Protein AF-A0A0D0DEP8-F1 (afdb_monomer)

Secondary structure (DSSP, 8-state):
---HHHHHHHHHHHHHHHHTT--HHHHHHHHT--TTHHHHHHHHTGGGGHHHHHT-HHHHHHHHHHHSPPP-

Solvent-accessible surface area (backbone atoms only — not comparable to full-atom values): 4419 Å² total; per-residue (Å²): 132,81,71,63,74,61,51,55,53,52,53,51,49,47,51,52,42,46,78,72,67,50,55,67,71,58,47,40,60,74,66,62,51,64,82,63,52,52,59,54,50,46,63,77,44,46,76,77,43,47,69,64,34,66,76,30,64,78,58,39,52,56,52,51,68,75,69,52,77,79,86,130

Mean predicted aligned error: 9.45 Å

Organism: NCBI:txid930991

Sequence (72 aa):
MPDLKGHSLHIGSTLHYLLKGTPFNMVNLMGRWAGDLFTIYLCQHAIILAPYLSDCPNVMDWVTRYTMPPPH

pLDDT: mean 77.86, std 10.89, range [47.19, 90.25]

Structure (mmCIF, N/CA/C/O backbone):
data_AF-A0A0D0DEP8-F1
#
_entry.id   AF-A0A0D0DEP8-F1
#
loop_
_atom_site.group_PDB
_atom_site.id
_atom_site.type_symbol
_atom_site.label_atom_id
_atom_site.label_alt_id
_atom_site.label_comp_id
_atom_site.label_asym_id
_atom_site.label_entit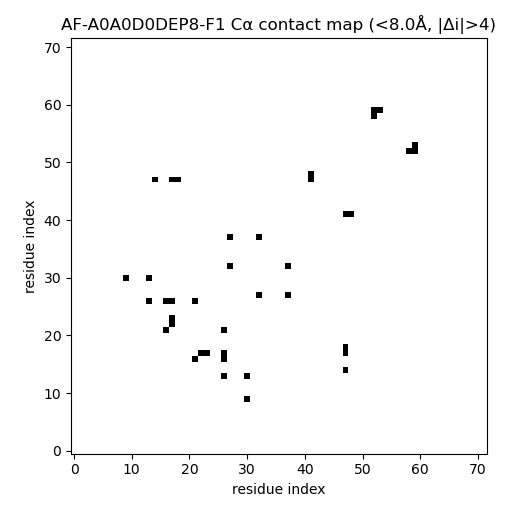y_id
_atom_site.label_seq_id
_atom_site.pdbx_PDB_ins_code
_atom_site.Cartn_x
_atom_site.Cartn_y
_atom_site.Cartn_z
_atom_site.occupancy
_atom_site.B_iso_or_equiv
_atom_site.auth_seq_id
_atom_site.auth_comp_id
_atom_site.auth_asym_id
_atom_site.auth_atom_id
_atom_site.pdbx_PDB_model_num
ATOM 1 N N . MET A 1 1 ? 12.884 9.267 -22.454 1.00 47.19 1 MET A N 1
ATOM 2 C CA . MET A 1 1 ? 11.650 9.210 -21.644 1.00 47.19 1 MET A CA 1
ATOM 3 C C . MET A 1 1 ? 11.443 7.757 -21.271 1.00 47.19 1 MET A C 1
ATOM 5 O O . MET A 1 1 ? 11.152 6.988 -22.180 1.00 47.19 1 MET A O 1
ATOM 9 N N . PRO A 1 2 ? 11.755 7.333 -20.035 1.00 55.91 2 PRO A N 1
ATOM 10 C CA . PRO A 1 2 ? 11.720 5.918 -19.701 1.00 55.91 2 PRO A CA 1
ATOM 11 C C . PRO A 1 2 ? 10.273 5.410 -19.712 1.00 55.91 2 PRO A C 1
ATOM 13 O O . PRO A 1 2 ? 9.319 6.175 -19.581 1.00 55.91 2 PRO A O 1
ATOM 16 N N . ASP A 1 3 ? 10.150 4.115 -19.952 1.00 57.75 3 ASP A N 1
ATOM 17 C CA . ASP A 1 3 ? 8.965 3.381 -20.379 1.00 57.75 3 ASP A CA 1
ATOM 18 C C . ASP A 1 3 ? 7.778 3.460 -19.385 1.00 57.75 3 ASP A C 1
ATOM 20 O O . ASP A 1 3 ? 7.564 2.595 -18.537 1.00 57.75 3 ASP A O 1
ATOM 24 N N . LEU A 1 4 ? 6.975 4.527 -19.471 1.00 59.88 4 LEU A N 1
ATOM 25 C CA . LEU A 1 4 ? 5.786 4.749 -18.624 1.00 59.88 4 LEU A CA 1
ATOM 26 C C . LEU A 1 4 ? 4.696 3.669 -18.797 1.00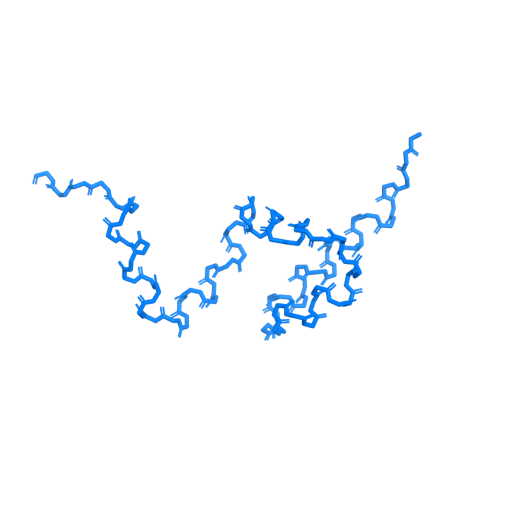 59.88 4 LEU A C 1
ATOM 28 O O . LEU A 1 4 ? 3.836 3.503 -17.924 1.00 59.88 4 LEU A O 1
ATOM 32 N N . LYS A 1 5 ? 4.722 2.929 -19.914 1.00 64.00 5 LYS A N 1
ATOM 33 C CA . LYS A 1 5 ? 3.710 1.916 -20.243 1.00 64.00 5 LYS A CA 1
ATOM 34 C C . LYS A 1 5 ? 3.802 0.696 -1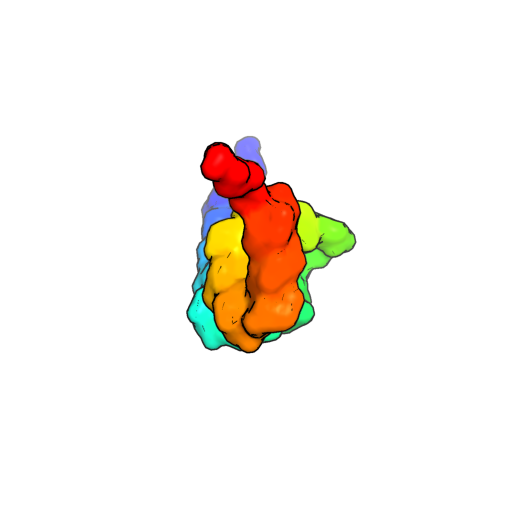9.325 1.00 64.00 5 LYS A C 1
ATOM 36 O O . LYS A 1 5 ? 2.772 0.229 -18.8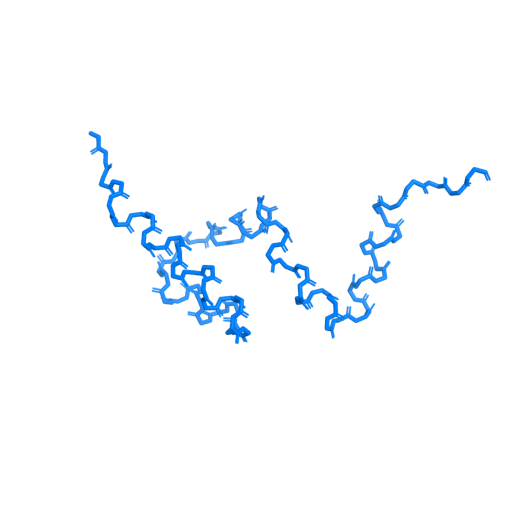52 1.00 64.00 5 LYS A O 1
ATOM 41 N N . GLY A 1 6 ? 5.010 0.225 -19.010 1.00 71.75 6 GLY A N 1
ATOM 42 C CA . GLY A 1 6 ? 5.198 -0.875 -18.058 1.00 71.75 6 GLY A CA 1
ATOM 43 C C . GLY A 1 6 ? 5.023 -0.451 -16.597 1.00 71.75 6 GLY A C 1
ATOM 44 O O . GLY A 1 6 ? 4.485 -1.204 -15.788 1.00 71.75 6 GLY A O 1
ATOM 45 N N . HIS A 1 7 ? 5.432 0.773 -16.256 1.00 78.19 7 HIS A N 1
ATOM 46 C CA . HIS A 1 7 ? 5.443 1.246 -14.871 1.00 78.19 7 HIS A CA 1
ATOM 47 C C . HIS A 1 7 ? 4.036 1.400 -14.271 1.00 78.19 7 HIS A C 1
ATOM 49 O O . HIS A 1 7 ? 3.787 0.968 -13.148 1.00 78.19 7 HIS A O 1
ATOM 55 N N . SER A 1 8 ? 3.094 1.949 -15.039 1.00 77.94 8 SER A N 1
ATOM 56 C CA . SER A 1 8 ? 1.695 2.085 -14.607 1.00 77.94 8 SER A CA 1
ATOM 57 C C . SER A 1 8 ? 1.009 0.730 -14.395 1.00 77.94 8 SER A C 1
ATOM 59 O O . SER A 1 8 ? 0.310 0.545 -13.402 1.00 77.94 8 SER A O 1
ATOM 61 N N . LEU A 1 9 ? 1.268 -0.245 -15.272 1.00 82.12 9 LEU A N 1
ATOM 62 C CA . LEU A 1 9 ? 0.816 -1.634 -15.126 1.00 82.12 9 LEU A CA 1
ATOM 63 C C . LEU A 1 9 ? 1.429 -2.316 -13.897 1.00 82.12 9 LEU A C 1
ATOM 65 O O . LEU A 1 9 ? 0.753 -3.061 -13.187 1.00 82.12 9 LEU A O 1
ATOM 69 N N . HIS A 1 10 ? 2.697 -2.036 -13.613 1.00 83.44 10 HIS A N 1
ATOM 70 C CA . HIS A 1 10 ? 3.397 -2.576 -12.457 1.00 83.44 10 HIS A CA 1
ATOM 71 C C . HIS A 1 10 ? 2.830 -2.016 -11.135 1.00 83.44 10 HIS A C 1
ATOM 73 O O . HIS A 1 10 ? 2.517 -2.775 -10.215 1.00 83.44 10 HIS A O 1
ATOM 79 N N . ILE A 1 11 ? 2.581 -0.708 -11.066 1.00 83.56 11 ILE A N 1
ATOM 80 C CA . ILE A 1 11 ? 1.922 -0.079 -9.913 1.00 83.56 11 ILE A CA 1
ATOM 81 C C . ILE A 1 11 ? 0.476 -0.574 -9.770 1.00 83.56 11 ILE A C 1
ATOM 83 O O . ILE A 1 11 ? 0.055 -0.978 -8.686 1.00 83.56 11 ILE A O 1
ATOM 87 N N . GLY A 1 12 ? -0.284 -0.589 -10.867 1.00 87.31 12 GLY A N 1
ATOM 88 C CA . GLY A 1 12 ? -1.685 -1.004 -10.865 1.00 87.31 12 GLY A CA 1
ATOM 89 C C . GLY A 1 12 ? -1.874 -2.462 -10.449 1.00 87.31 12 GLY A C 1
ATOM 90 O O . GLY A 1 12 ? -2.776 -2.766 -9.672 1.00 87.31 12 GLY A O 1
ATOM 91 N N . SER A 1 13 ? -0.999 -3.362 -10.905 1.00 86.69 13 SER A N 1
ATOM 92 C CA . SER A 1 13 ? -1.034 -4.771 -10.497 1.00 86.69 13 SER A CA 1
ATOM 93 C C . SER A 1 13 ? -0.665 -4.950 -9.022 1.00 86.69 13 SER A C 1
ATOM 95 O O . SER A 1 13 ? -1.382 -5.650 -8.312 1.00 86.69 13 SER A O 1
ATOM 97 N N . THR A 1 14 ? 0.368 -4.255 -8.530 1.00 89.44 14 THR A N 1
ATOM 98 C CA . THR A 1 14 ? 0.732 -4.221 -7.099 1.00 89.44 14 THR A CA 1
ATOM 99 C C . THR A 1 14 ? -0.471 -3.824 -6.239 1.00 89.44 14 THR A C 1
ATOM 101 O O . THR A 1 14 ? -0.836 -4.546 -5.311 1.00 89.44 14 THR A O 1
ATOM 104 N N . LEU A 1 15 ? -1.140 -2.721 -6.587 1.00 87.31 15 LEU A N 1
ATOM 105 C CA . LEU A 1 15 ? -2.330 -2.251 -5.879 1.00 87.31 15 LEU A CA 1
ATOM 106 C C . LEU A 1 15 ? -3.483 -3.260 -5.955 1.00 87.31 15 LEU A C 1
ATOM 108 O O . LEU A 1 15 ? -4.130 -3.530 -4.946 1.00 87.31 15 LEU A O 1
ATOM 112 N N . HIS A 1 16 ? -3.729 -3.842 -7.132 1.00 89.44 16 HIS A N 1
ATOM 113 C CA . HIS A 1 16 ? -4.787 -4.832 -7.321 1.00 89.44 16 HIS A CA 1
ATOM 114 C C . HIS A 1 16 ? -4.603 -6.047 -6.404 1.00 89.44 16 HIS A C 1
ATOM 116 O O . HIS A 1 16 ? -5.551 -6.459 -5.739 1.00 89.44 16 HIS A O 1
ATOM 122 N N . TYR A 1 17 ? -3.389 -6.602 -6.332 1.00 89.19 17 TYR A N 1
ATOM 123 C CA . TYR A 1 17 ? -3.111 -7.761 -5.482 1.00 89.19 17 TYR A CA 1
ATOM 124 C C . TYR A 1 17 ? -3.189 -7.429 -3.991 1.00 89.19 17 TYR A C 1
ATOM 126 O O . TYR A 1 17 ? -3.705 -8.248 -3.226 1.00 89.19 17 TYR A O 1
ATOM 134 N N . LEU A 1 18 ? -2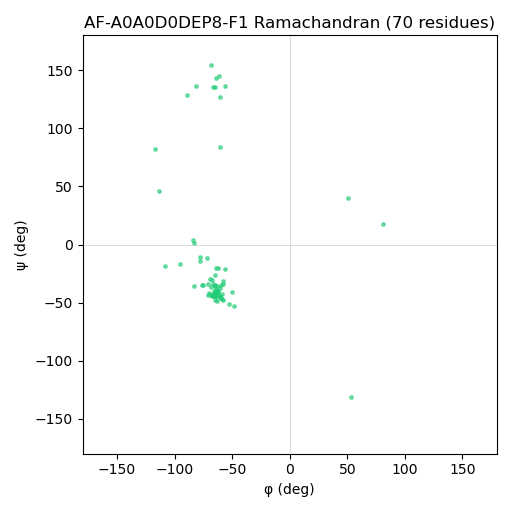.747 -6.236 -3.583 1.00 87.75 18 LEU A N 1
ATOM 135 C CA . LEU A 1 18 ? -2.886 -5.782 -2.198 1.00 87.75 18 LEU A CA 1
ATOM 136 C C . LEU A 1 18 ? -4.364 -5.645 -1.803 1.00 87.75 18 LEU A C 1
ATOM 138 O O . LEU A 1 18 ? -4.811 -6.230 -0.825 1.00 87.75 18 LEU A O 1
ATOM 142 N N . LEU A 1 19 ? -5.186 -4.984 -2.619 1.00 85.69 19 LEU A N 1
ATOM 143 C CA . LEU A 1 19 ? -6.621 -4.846 -2.327 1.00 85.69 19 LEU A CA 1
ATOM 144 C C . LEU A 1 19 ? -7.377 -6.187 -2.311 1.00 85.69 19 LEU A C 1
ATOM 146 O O . LEU A 1 19 ? -8.455 -6.282 -1.731 1.00 85.69 19 LEU A O 1
ATOM 150 N N . LYS A 1 20 ? -6.821 -7.234 -2.929 1.00 86.81 20 LYS A N 1
ATOM 151 C CA . LYS A 1 20 ? -7.341 -8.608 -2.864 1.00 86.81 20 LYS A CA 1
ATOM 152 C C . LYS A 1 20 ? -6.898 -9.383 -1.615 1.00 86.81 20 LYS A C 1
ATOM 154 O O . LYS A 1 20 ? -7.258 -10.549 -1.491 1.00 86.81 20 LYS A O 1
ATOM 159 N N . GLY A 1 21 ? -6.134 -8.768 -0.711 1.00 85.19 21 GLY A N 1
ATOM 160 C CA . GLY A 1 21 ? -5.639 -9.404 0.512 1.00 85.19 21 GLY A CA 1
ATOM 161 C C . GLY A 1 21 ? -4.403 -10.280 0.298 1.00 85.19 21 GLY A C 1
ATOM 162 O O . GLY A 1 21 ? -4.080 -11.110 1.144 1.00 85.19 21 GLY A O 1
ATOM 163 N N . THR A 1 22 ? -3.691 -10.119 -0.822 1.00 88.25 22 THR A N 1
ATOM 164 C CA . THR A 1 22 ? -2.436 -10.850 -1.046 1.00 88.25 22 THR A CA 1
ATOM 165 C C . THR A 1 22 ? -1.391 -10.368 -0.033 1.00 88.25 22 THR A C 1
ATOM 167 O O . THR A 1 22 ? -1.257 -9.155 0.164 1.00 88.25 22 THR A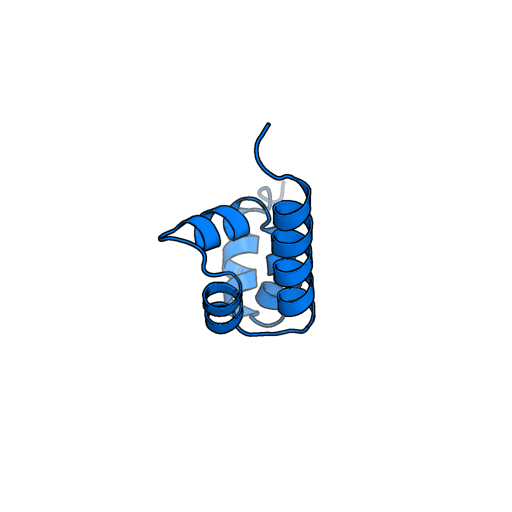 O 1
ATOM 170 N N . PRO A 1 23 ? -0.627 -11.269 0.611 1.00 87.06 23 PRO A N 1
ATOM 171 C CA . PRO A 1 23 ? 0.374 -10.866 1.588 1.00 87.06 23 PRO A CA 1
ATOM 172 C C . PRO A 1 23 ? 1.489 -10.034 0.944 1.00 87.06 23 PRO A C 1
ATOM 174 O O . PRO A 1 23 ? 1.943 -10.321 -0.167 1.00 87.06 23 PRO A O 1
ATOM 177 N N . PHE A 1 24 ? 1.978 -9.039 1.688 1.00 87.00 24 PHE A N 1
ATOM 178 C CA . PHE A 1 24 ? 2.993 -8.076 1.247 1.00 87.00 24 PHE A CA 1
ATOM 179 C C . PHE A 1 24 ? 4.237 -8.726 0.628 1.00 87.00 24 PHE A C 1
ATOM 181 O O . PHE A 1 24 ? 4.714 -8.267 -0.405 1.00 87.00 24 PHE A O 1
ATOM 188 N N . ASN A 1 25 ? 4.727 -9.831 1.201 1.00 87.44 25 ASN A N 1
ATOM 189 C CA . ASN A 1 25 ? 5.903 -10.541 0.689 1.00 87.44 25 ASN A CA 1
ATOM 190 C C . ASN A 1 25 ? 5.684 -11.123 -0.722 1.00 87.44 25 ASN A C 1
ATOM 192 O O . ASN A 1 25 ? 6.589 -11.105 -1.552 1.00 87.44 25 ASN A O 1
ATOM 196 N N . MET A 1 26 ? 4.466 -11.590 -1.021 1.00 88.31 26 MET A N 1
ATOM 197 C CA . MET A 1 26 ? 4.126 -12.113 -2.348 1.00 88.31 26 MET A CA 1
ATOM 198 C C . MET A 1 26 ? 4.057 -10.989 -3.374 1.00 88.31 26 MET A C 1
ATOM 200 O O . MET A 1 26 ? 4.595 -11.129 -4.467 1.00 88.31 26 MET A O 1
ATOM 204 N N . VAL A 1 27 ? 3.441 -9.860 -3.016 1.00 90.25 27 VAL 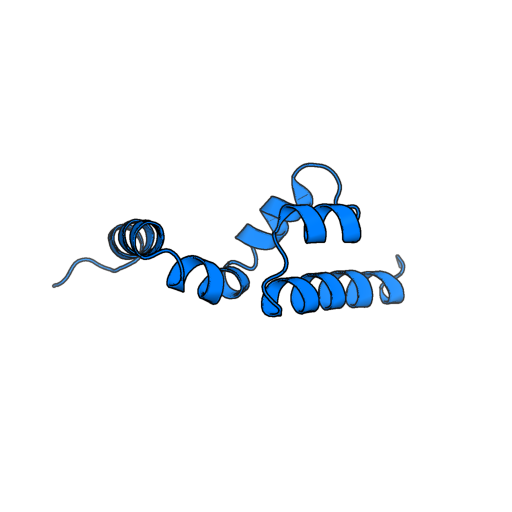A N 1
ATOM 205 C CA . VAL A 1 27 ? 3.348 -8.695 -3.905 1.00 90.25 27 VAL A CA 1
ATOM 206 C C . VAL A 1 27 ? 4.732 -8.091 -4.164 1.00 90.25 27 VAL A C 1
ATOM 208 O O . VAL A 1 27 ? 5.052 -7.759 -5.305 1.00 90.25 27 VAL A O 1
ATOM 211 N N . ASN A 1 28 ? 5.582 -8.027 -3.137 1.00 89.81 28 ASN A N 1
ATOM 212 C CA . ASN A 1 28 ? 6.974 -7.598 -3.249 1.00 89.81 28 ASN A CA 1
ATOM 213 C C . ASN A 1 28 ? 7.755 -8.476 -4.251 1.00 89.81 28 ASN A C 1
ATOM 215 O O . ASN A 1 28 ? 8.385 -7.967 -5.182 1.00 89.81 28 ASN A O 1
ATOM 219 N N . LEU A 1 29 ? 7.627 -9.803 -4.123 1.00 88.81 29 LEU A N 1
ATOM 220 C CA . LEU A 1 29 ? 8.247 -10.773 -5.029 1.00 88.81 29 LEU A CA 1
ATOM 221 C C . LEU A 1 29 ? 7.702 -10.670 -6.464 1.00 88.81 29 LEU A C 1
ATOM 223 O O . LEU A 1 29 ? 8.478 -10.681 -7.419 1.00 88.81 29 LEU A O 1
ATOM 227 N N . MET A 1 30 ? 6.380 -10.550 -6.626 1.00 85.94 30 MET A N 1
ATOM 228 C CA . MET A 1 30 ? 5.721 -10.429 -7.934 1.00 85.94 30 MET A CA 1
ATOM 229 C C . MET A 1 30 ? 6.126 -9.148 -8.665 1.00 85.94 30 MET A C 1
ATOM 231 O O . MET A 1 30 ? 6.374 -9.185 -9.870 1.00 85.94 30 MET A O 1
ATOM 235 N N . GLY A 1 31 ? 6.231 -8.034 -7.939 1.00 84.31 31 GLY A N 1
ATOM 236 C CA . GLY A 1 31 ? 6.680 -6.759 -8.489 1.00 84.31 31 GLY A CA 1
ATOM 237 C C . GLY A 1 31 ? 8.196 -6.661 -8.681 1.00 84.31 31 GLY A C 1
ATOM 238 O O . GLY A 1 31 ? 8.688 -5.747 -9.333 1.00 84.31 31 GLY A O 1
ATOM 239 N N . ARG A 1 32 ? 8.984 -7.609 -8.157 1.00 87.62 32 ARG A N 1
ATOM 240 C CA . ARG A 1 32 ? 10.457 -7.541 -8.214 1.00 87.62 32 ARG A CA 1
ATOM 241 C C . ARG A 1 32 ? 10.977 -6.187 -7.716 1.00 87.62 32 ARG A C 1
ATOM 243 O O . ARG A 1 32 ? 11.878 -5.597 -8.316 1.00 87.62 32 ARG A O 1
ATOM 250 N N . TRP A 1 33 ? 10.367 -5.670 -6.652 1.00 86.75 33 TRP A N 1
ATOM 251 C CA . TRP A 1 33 ? 10.796 -4.405 -6.077 1.00 86.75 33 TRP A CA 1
ATOM 252 C C . TRP A 1 33 ? 12.215 -4.564 -5.529 1.00 86.75 33 TRP A C 1
ATOM 254 O O . TRP A 1 33 ? 12.551 -5.569 -4.902 1.00 86.75 33 TRP A O 1
ATOM 264 N N . ALA A 1 34 ? 13.070 -3.585 -5.807 1.00 85.50 34 ALA A N 1
ATOM 265 C CA . ALA A 1 34 ? 14.458 -3.628 -5.373 1.00 85.50 34 ALA A CA 1
ATOM 266 C C . ALA A 1 34 ? 14.605 -2.996 -3.983 1.00 85.50 34 ALA A C 1
ATOM 268 O O . ALA A 1 34 ? 14.183 -1.858 -3.773 1.00 85.50 34 ALA A O 1
ATOM 269 N N . GLY A 1 35 ? 15.238 -3.720 -3.057 1.00 86.75 35 GLY A N 1
ATOM 270 C CA . GLY A 1 35 ? 15.537 -3.233 -1.708 1.00 86.75 35 GLY A CA 1
ATOM 271 C C . GLY A 1 35 ? 14.299 -2.706 -0.978 1.00 86.75 35 GLY A C 1
ATOM 272 O O . GLY A 1 35 ? 13.250 -3.348 -0.974 1.00 86.75 35 GLY A O 1
ATOM 273 N N . ASP A 1 36 ? 14.419 -1.506 -0.407 1.00 88.12 36 ASP A N 1
ATOM 274 C CA . ASP A 1 36 ? 13.367 -0.871 0.398 1.00 88.12 36 ASP A CA 1
ATOM 275 C C . ASP A 1 36 ? 12.310 -0.120 -0.425 1.00 88.12 36 ASP A C 1
ATOM 277 O O . ASP A 1 36 ? 11.411 0.501 0.144 1.00 88.12 36 ASP A O 1
ATOM 281 N N . LEU A 1 37 ? 12.377 -0.159 -1.764 1.00 87.94 37 LEU A N 1
ATOM 282 C CA . LEU A 1 37 ? 11.454 0.596 -2.621 1.00 87.94 37 LEU A CA 1
ATOM 283 C C . LEU A 1 37 ? 9.990 0.213 -2.389 1.00 87.94 37 LEU A C 1
ATOM 285 O O . LEU A 1 37 ? 9.120 1.079 -2.440 1.00 87.94 37 LEU A O 1
ATOM 289 N N . PHE A 1 38 ? 9.718 -1.059 -2.093 1.00 88.00 38 PHE A N 1
ATOM 290 C CA . PHE A 1 38 ? 8.370 -1.518 -1.761 1.00 88.00 38 PHE A CA 1
ATOM 291 C C . PHE A 1 38 ? 7.863 -0.895 -0.453 1.00 88.00 38 PHE A C 1
ATOM 293 O O . PHE A 1 38 ? 6.742 -0.396 -0.389 1.00 88.00 38 PHE A O 1
ATOM 300 N N . THR A 1 39 ? 8.709 -0.859 0.576 1.00 87.38 39 THR A N 1
ATOM 301 C CA . THR A 1 39 ? 8.386 -0.253 1.873 1.00 87.38 39 THR A CA 1
ATOM 302 C C . THR A 1 39 ? 8.170 1.253 1.740 1.00 87.38 39 THR A C 1
ATOM 304 O O . THR A 1 39 ? 7.192 1.783 2.260 1.00 87.38 39 THR A O 1
ATOM 307 N N . ILE A 1 40 ? 9.037 1.944 0.992 1.00 88.62 40 ILE A N 1
ATOM 308 C CA . ILE A 1 40 ? 8.897 3.381 0.716 1.00 88.62 40 ILE A CA 1
ATOM 309 C C . ILE A 1 40 ? 7.582 3.654 -0.022 1.00 88.62 40 ILE A C 1
ATOM 311 O O . ILE A 1 40 ? 6.855 4.573 0.353 1.00 88.62 40 ILE A O 1
ATOM 315 N N . TYR A 1 41 ? 7.246 2.832 -1.021 1.00 87.00 41 TYR A N 1
ATOM 316 C CA . TYR A 1 41 ? 5.988 2.934 -1.756 1.00 87.00 41 TYR A CA 1
ATOM 317 C C . TYR A 1 41 ? 4.771 2.773 -0.832 1.00 87.00 41 TYR A C 1
ATOM 319 O O . TYR A 1 41 ? 3.853 3.592 -0.879 1.00 87.00 41 TYR A O 1
ATOM 327 N N . LEU A 1 42 ? 4.777 1.778 0.061 1.00 85.31 42 LEU A N 1
ATOM 328 C CA . LEU A 1 42 ? 3.705 1.587 1.044 1.00 85.31 42 LEU A CA 1
ATOM 329 C C . LEU A 1 42 ? 3.585 2.765 2.021 1.00 85.31 42 LEU A C 1
ATOM 331 O O . LEU A 1 42 ? 2.471 3.186 2.317 1.00 85.31 42 LEU A O 1
ATOM 335 N N . CYS A 1 43 ? 4.703 3.328 2.486 1.00 84.56 43 CYS A N 1
ATOM 336 C CA . CYS A 1 43 ? 4.695 4.504 3.359 1.00 84.56 43 CYS A CA 1
ATOM 337 C C . CYS A 1 43 ? 4.137 5.748 2.651 1.00 84.56 43 CYS A C 1
ATOM 339 O O . CYS A 1 43 ? 3.357 6.493 3.240 1.00 84.56 43 CYS A O 1
ATOM 341 N N . GLN A 1 44 ? 4.500 5.968 1.383 1.00 85.31 44 GLN A N 1
ATOM 342 C CA . GLN A 1 44 ? 3.968 7.072 0.575 1.00 85.31 44 GLN A CA 1
ATOM 343 C C . GLN A 1 44 ? 2.479 6.892 0.254 1.00 85.31 44 GLN A C 1
ATOM 345 O O . GLN A 1 44 ? 1.742 7.871 0.152 1.00 85.31 44 GLN A O 1
ATOM 350 N N . HIS A 1 45 ? 2.024 5.644 0.138 1.00 84.25 45 HIS A N 1
ATOM 351 C CA . HIS A 1 45 ? 0.639 5.287 -0.147 1.00 84.25 45 HIS A CA 1
ATOM 352 C C . HIS A 1 45 ? -0.033 4.577 1.035 1.00 84.25 45 HIS A C 1
ATOM 354 O O . HIS A 1 45 ? -0.747 3.589 0.856 1.00 84.25 45 HIS A O 1
ATOM 360 N N . ALA A 1 46 ? 0.136 5.121 2.245 1.00 78.19 46 ALA A N 1
ATOM 361 C CA . ALA A 1 46 ? -0.376 4.535 3.487 1.00 78.19 46 ALA A CA 1
ATOM 362 C C . ALA A 1 46 ? -1.901 4.293 3.492 1.00 78.19 46 ALA A C 1
ATOM 364 O O . ALA A 1 46 ? -2.386 3.434 4.220 1.00 78.19 46 ALA A O 1
ATOM 365 N N . ILE A 1 47 ? -2.664 4.979 2.632 1.00 79.75 47 ILE A N 1
ATOM 366 C CA . ILE A 1 47 ? -4.103 4.730 2.425 1.00 79.75 47 ILE A CA 1
ATOM 367 C C . ILE A 1 47 ? -4.372 3.275 1.994 1.00 79.75 47 ILE A C 1
ATOM 369 O O . ILE A 1 47 ? -5.373 2.693 2.402 1.00 79.75 47 ILE A O 1
ATOM 373 N N . ILE A 1 48 ? -3.467 2.651 1.230 1.00 81.00 48 ILE A N 1
ATOM 374 C CA . ILE A 1 48 ? -3.581 1.241 0.809 1.00 81.00 48 ILE A CA 1
ATOM 375 C C . ILE A 1 48 ? -3.503 0.297 2.020 1.00 81.00 48 ILE A C 1
ATOM 377 O O . ILE A 1 48 ? -4.055 -0.801 1.988 1.00 81.00 48 ILE A O 1
ATOM 381 N N . LEU A 1 49 ? -2.847 0.726 3.103 1.00 79.00 49 LEU A N 1
ATOM 3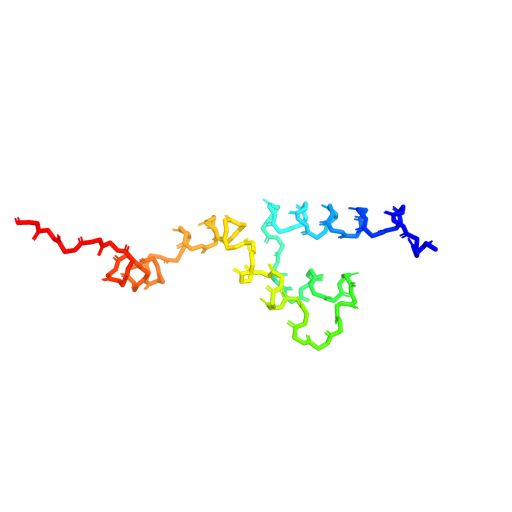82 C CA . LEU A 1 49 ? -2.720 -0.052 4.332 1.00 79.00 49 LEU A CA 1
ATOM 383 C C . LEU A 1 49 ? -3.984 -0.012 5.196 1.00 79.00 49 LEU A C 1
ATOM 385 O O . LEU A 1 49 ? -4.103 -0.844 6.087 1.00 79.00 49 LEU A O 1
ATOM 389 N N . ALA A 1 50 ? -4.934 0.893 4.943 1.00 80.69 50 ALA A N 1
ATOM 390 C CA . ALA A 1 50 ? -6.156 1.020 5.739 1.00 80.69 50 ALA A CA 1
ATOM 391 C C . ALA A 1 50 ? -6.885 -0.320 5.995 1.00 80.69 50 ALA A C 1
ATOM 393 O O . ALA A 1 50 ? -7.079 -0.639 7.166 1.00 80.69 50 ALA A O 1
ATOM 394 N N . PRO A 1 51 ? -7.214 -1.154 4.982 1.00 78.75 51 PRO A N 1
ATOM 395 C CA . PRO A 1 51 ? -7.857 -2.450 5.225 1.00 78.75 51 PRO A CA 1
ATOM 396 C C . PRO A 1 5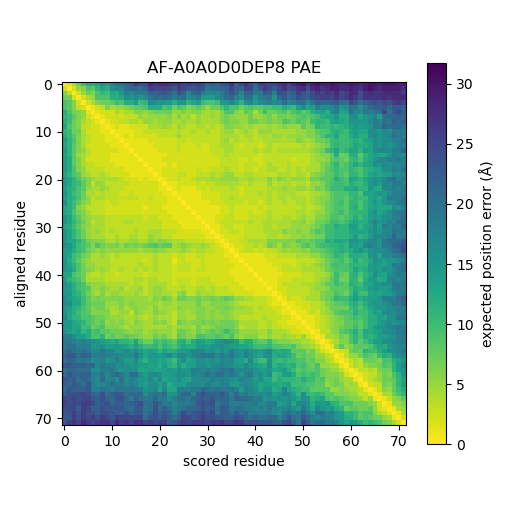1 ? -7.007 -3.391 6.092 1.00 78.75 51 PRO A C 1
ATOM 398 O O . PRO A 1 51 ? -7.531 -4.055 6.978 1.00 78.75 51 PRO A O 1
ATOM 401 N N . TYR A 1 52 ? -5.686 -3.384 5.910 1.00 76.50 52 TYR A N 1
ATOM 402 C CA . TYR A 1 52 ? -4.761 -4.217 6.686 1.00 76.50 52 TYR A CA 1
ATOM 403 C C . TYR A 1 52 ? -4.622 -3.765 8.144 1.00 76.50 52 TYR A C 1
ATOM 405 O O . TYR A 1 52 ? -4.427 -4.585 9.040 1.00 76.50 52 TYR A O 1
ATOM 413 N N . LEU A 1 53 ? -4.705 -2.456 8.387 1.00 74.06 53 LEU A N 1
ATOM 414 C CA . LEU A 1 53 ? -4.677 -1.874 9.726 1.00 74.06 53 LEU A CA 1
ATOM 415 C C . LEU A 1 53 ? -6.008 -2.086 10.452 1.00 74.06 53 LEU A C 1
ATOM 417 O O . LEU A 1 53 ? -6.006 -2.311 11.658 1.00 74.06 53 LEU A O 1
ATOM 421 N N . SER A 1 54 ? -7.131 -2.054 9.731 1.00 71.19 54 SER A N 1
ATOM 422 C CA . SER A 1 54 ? -8.457 -2.335 10.288 1.00 71.19 54 SER A CA 1
ATOM 423 C C . SER A 1 54 ? -8.620 -3.791 10.731 1.00 71.19 54 SER A C 1
ATOM 425 O O . SER A 1 54 ? -9.250 -4.030 11.758 1.00 71.19 54 SER A O 1
ATOM 427 N N . ASP A 1 55 ? -8.000 -4.747 10.033 1.00 69.25 55 ASP A N 1
ATOM 428 C CA . ASP A 1 55 ? -7.954 -6.157 10.457 1.00 69.25 55 ASP A CA 1
ATOM 429 C C . ASP A 1 55 ? -7.035 -6.403 11.672 1.00 69.25 55 ASP A C 1
ATOM 431 O O . ASP A 1 55 ? -7.077 -7.467 12.293 1.00 69.25 55 ASP A O 1
ATOM 435 N N . CYS A 1 56 ? -6.213 -5.418 12.054 1.00 67.38 56 CYS A N 1
ATOM 436 C CA . CYS A 1 56 ? -5.288 -5.495 13.183 1.00 67.38 56 CYS A CA 1
ATOM 437 C C . CYS A 1 56 ? -5.644 -4.452 14.261 1.00 67.38 56 CYS A C 1
ATOM 439 O O . CYS A 1 56 ? -4.985 -3.411 14.344 1.00 67.38 56 CYS A O 1
ATOM 441 N N . PRO A 1 57 ? -6.614 -4.723 15.156 1.00 63.06 57 PRO A N 1
ATOM 442 C CA . PRO A 1 57 ? -7.071 -3.748 16.154 1.00 63.06 57 PRO A CA 1
ATOM 443 C C . PRO A 1 57 ? -5.945 -3.247 17.075 1.00 63.06 57 PRO A C 1
ATOM 445 O O . PRO A 1 57 ? -5.932 -2.080 17.456 1.00 63.06 57 PRO A O 1
ATOM 448 N N . ASN A 1 58 ? -4.942 -4.086 17.360 1.00 64.31 58 ASN A N 1
ATOM 449 C CA . ASN A 1 58 ? -3.769 -3.705 18.157 1.00 64.31 58 ASN A CA 1
ATOM 450 C C . ASN A 1 58 ? -2.844 -2.705 17.430 1.00 64.31 58 ASN A C 1
ATOM 452 O O . ASN A 1 58 ? -2.174 -1.889 18.056 1.00 64.31 58 ASN A O 1
ATOM 456 N N . VAL A 1 59 ? -2.805 -2.757 16.094 1.00 65.12 59 VAL A N 1
ATOM 457 C CA . VAL A 1 59 ? -2.006 -1.833 15.279 1.00 65.12 59 VAL A CA 1
ATOM 458 C C . VAL A 1 59 ? -2.772 -0.524 15.062 1.00 65.12 59 VAL A C 1
ATOM 460 O O . VAL A 1 59 ? -2.199 0.559 15.076 1.00 65.12 59 VAL A O 1
ATOM 463 N N . MET A 1 60 ? -4.092 -0.595 14.917 1.00 63.09 60 MET A N 1
ATOM 464 C CA . MET A 1 60 ? -4.915 0.600 14.756 1.00 63.09 60 MET A CA 1
ATOM 465 C C . MET A 1 60 ? -4.885 1.496 16.009 1.00 63.09 60 MET A C 1
ATOM 467 O O . MET A 1 60 ? -4.830 2.718 15.886 1.00 63.09 60 MET A O 1
ATOM 471 N N . ASP A 1 61 ? -4.824 0.910 17.210 1.00 65.50 61 ASP A N 1
ATOM 472 C CA . ASP A 1 61 ? -4.759 1.654 18.476 1.00 65.50 61 ASP A CA 1
ATOM 473 C C . ASP A 1 61 ? -3.492 2.527 18.604 1.00 65.50 61 ASP A C 1
ATOM 475 O O . ASP A 1 61 ? -3.590 3.689 19.004 1.00 65.50 61 ASP A O 1
ATOM 479 N N . TRP A 1 62 ? -2.308 2.045 18.186 1.00 63.31 62 TRP A N 1
ATOM 480 C CA . TRP A 1 62 ? -1.084 2.869 18.231 1.00 63.31 62 TRP A CA 1
ATOM 481 C C . TRP A 1 62 ? -1.155 4.044 17.254 1.00 63.31 62 TRP A C 1
ATOM 483 O O . TRP A 1 62 ? -0.827 5.169 17.626 1.00 63.31 62 TRP A O 1
ATOM 493 N N . VAL A 1 63 ? -1.622 3.808 16.023 1.00 64.12 63 VAL A N 1
ATOM 494 C CA . VAL A 1 63 ? -1.766 4.871 15.018 1.00 64.12 63 VAL A CA 1
ATOM 495 C C . VAL A 1 63 ? -2.755 5.912 15.531 1.00 64.12 63 VAL A C 1
ATOM 497 O O . VAL A 1 63 ? -2.481 7.108 15.506 1.00 64.12 63 VAL A O 1
ATOM 500 N N . THR A 1 64 ? -3.884 5.465 16.072 1.00 64.56 64 THR A N 1
ATOM 501 C CA . THR A 1 64 ? -4.945 6.330 16.594 1.00 64.56 64 THR A CA 1
ATOM 502 C C . THR A 1 64 ? -4.429 7.239 17.715 1.00 64.56 64 THR A C 1
ATOM 504 O O . THR A 1 64 ? -4.684 8.442 17.691 1.00 64.56 64 THR A O 1
ATOM 507 N N . ARG A 1 65 ? -3.611 6.709 18.636 1.00 65.69 65 ARG A N 1
ATOM 508 C CA . ARG A 1 65 ? -3.000 7.485 19.731 1.00 65.69 65 ARG A CA 1
ATOM 509 C C . ARG A 1 65 ? -2.022 8.566 19.271 1.00 65.69 65 ARG A C 1
ATOM 511 O O . ARG A 1 65 ? -1.938 9.601 19.921 1.00 65.69 65 ARG A O 1
ATOM 518 N N . TYR A 1 66 ? -1.272 8.329 18.196 1.00 65.62 66 TYR A N 1
ATOM 519 C CA . TYR A 1 66 ? -0.242 9.267 17.728 1.00 65.62 66 TYR A CA 1
ATOM 520 C C . TYR A 1 66 ? -0.714 10.222 16.628 1.00 65.62 66 TYR A C 1
ATOM 522 O O . TYR A 1 66 ? -0.055 11.230 16.384 1.00 65.62 66 TYR A O 1
ATOM 530 N N . THR A 1 67 ? -1.834 9.922 15.967 1.00 68.00 67 THR A N 1
ATOM 531 C CA . THR A 1 67 ? -2.301 10.691 14.799 1.00 68.00 67 THR A CA 1
ATOM 532 C C . THR A 1 67 ? -3.533 11.546 15.097 1.00 68.00 67 THR A C 1
ATOM 534 O O . THR A 1 67 ? -3.808 12.480 14.347 1.00 68.00 67 THR A O 1
ATOM 537 N N . MET A 1 68 ? -4.282 11.268 16.173 1.00 76.06 68 MET A N 1
ATOM 538 C CA . MET A 1 68 ? -5.404 12.128 16.557 1.00 76.06 68 MET A CA 1
ATOM 539 C C . MET A 1 68 ? -4.924 13.361 17.333 1.00 76.06 68 MET A C 1
ATOM 541 O O . MET A 1 68 ? -4.089 13.231 18.231 1.00 76.06 68 MET A O 1
ATOM 545 N N . PRO A 1 69 ? -5.456 14.559 17.023 1.00 61.84 69 PRO A N 1
ATOM 546 C CA . PRO A 1 69 ? -5.197 15.740 17.830 1.00 61.84 69 PRO A CA 1
ATOM 547 C C . PRO A 1 69 ? -5.730 15.515 19.254 1.00 61.84 69 PRO A C 1
ATOM 549 O O . PRO A 1 69 ? -6.753 14.841 19.421 1.00 61.84 69 PRO A O 1
ATOM 552 N N . PRO A 1 70 ? -5.047 16.046 20.283 1.00 65.56 70 PRO A N 1
ATOM 553 C CA . PRO A 1 70 ? -5.493 15.898 21.660 1.00 65.56 70 PRO A CA 1
ATOM 554 C C . PRO A 1 70 ? -6.928 16.428 21.800 1.00 65.56 70 PRO A C 1
ATOM 556 O O . PRO A 1 70 ? -7.238 17.478 21.227 1.00 65.56 70 PRO A O 1
ATOM 559 N N . PRO A 1 71 ? -7.814 15.715 22.521 1.00 67.31 71 PRO A N 1
ATOM 560 C CA . PRO A 1 71 ? -9.146 16.226 22.798 1.00 67.31 71 PRO A CA 1
ATOM 561 C C . PRO A 1 71 ? -9.017 17.539 23.584 1.00 67.31 71 PRO A C 1
ATOM 563 O O . PRO A 1 71 ? -8.282 17.594 24.572 1.00 67.31 71 PRO A O 1
ATOM 566 N N . HIS A 1 72 ? -9.671 18.583 23.064 1.00 59.88 72 HIS A N 1
ATOM 567 C CA . HIS A 1 72 ? -9.726 19.934 23.631 1.00 59.88 72 HIS A CA 1
ATOM 568 C C . HIS A 1 72 ? -10.311 19.966 25.044 1.00 59.88 72 HIS A C 1
ATOM 570 O O . HIS A 1 72 ? -11.279 19.212 25.297 1.00 59.88 72 HIS A O 1
#

Foldseek 3Di:
DPDPPVVVVLVVVLLVCLVVVNDLVVSCVVSVDPDCNSVVVCVVVVVSCVVVCVVPVVNVVVCCVVPDDPDD

Radius of gyration: 15.07 Å; Cα contacts (8 Å, |Δi|>4): 20; chains: 1; bounding box: 25×32×45 Å